Protein AF-A0A3B9UGQ2-F1 (afdb_monomer_lite)

pLDDT: mean 93.41, std 8.88, range [41.09, 98.69]

Foldseek 3Di:
DDDDDDDCPPDDDDDQQQVVLVCQLCPQWPDDLQPLDQIEGNLVRNLVSVVVVCVVPVCVVVVLLPNLLSNLVVLQVQLVVLVVCLVVQNPPDDDDDSCRSVSSSVNSNSHSVRSVVNSHSDD

Radius of gyration: 15.28 Å; chains: 1; bounding box: 32×30×42 Å

Structure (mmCIF, N/CA/C/O backbone):
data_AF-A0A3B9UGQ2-F1
#
_entry.id   AF-A0A3B9UGQ2-F1
#
loop_
_atom_site.group_PDB
_atom_site.id
_atom_site.type_symbol
_atom_site.label_atom_id
_atom_site.label_alt_id
_atom_site.label_comp_id
_atom_site.label_asym_id
_atom_site.label_entity_id
_atom_site.label_seq_id
_atom_site.pdbx_PDB_ins_code
_atom_site.Cartn_x
_atom_site.Cartn_y
_atom_site.Cartn_z
_atom_site.occupancy
_atom_site.B_iso_or_equiv
_atom_site.auth_seq_id
_atom_site.auth_comp_id
_atom_site.auth_asym_id
_atom_site.auth_atom_id
_atom_site.pdbx_PDB_model_num
ATOM 1 N N . GLN A 1 1 ? -17.977 -5.428 -25.672 1.00 56.53 1 GLN A N 1
ATOM 2 C CA . GLN A 1 1 ? -18.213 -4.217 -24.854 1.00 56.53 1 GLN A CA 1
ATOM 3 C C . GLN A 1 1 ? -16.891 -3.865 -24.189 1.00 56.53 1 GLN A C 1
ATOM 5 O O . GLN A 1 1 ? -16.171 -4.791 -23.845 1.00 56.53 1 GLN A O 1
ATOM 10 N N . GLY A 1 2 ? -16.518 -2.586 -24.115 1.00 81.50 2 GLY A N 1
ATOM 11 C CA . GLY A 1 2 ? -15.236 -2.164 -23.533 1.00 81.50 2 GLY A CA 1
ATOM 12 C C . GLY A 1 2 ? -15.369 -1.806 -22.054 1.00 81.50 2 GLY A C 1
ATOM 13 O O . GLY A 1 2 ? -16.422 -1.319 -21.644 1.00 81.50 2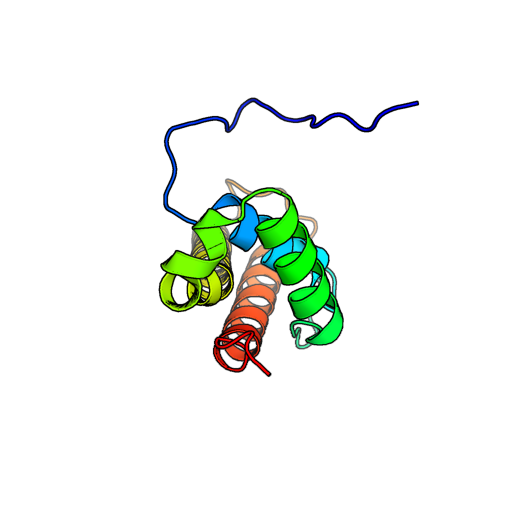 GLY A O 1
ATOM 14 N N . PHE A 1 3 ? -14.308 -2.026 -21.279 1.00 83.12 3 PHE A N 1
ATOM 15 C CA . PHE A 1 3 ? -14.194 -1.539 -19.903 1.00 83.12 3 PHE A CA 1
ATOM 16 C C . PHE A 1 3 ? -13.955 -0.023 -19.896 1.00 83.12 3 PHE A C 1
ATOM 18 O O . PHE A 1 3 ? -13.341 0.519 -20.819 1.00 83.12 3 PHE A O 1
ATOM 25 N N . ARG A 1 4 ? -14.460 0.672 -18.873 1.00 88.06 4 ARG A N 1
ATOM 26 C CA . ARG A 1 4 ? -14.214 2.103 -18.655 1.00 88.06 4 ARG A CA 1
ATOM 27 C C . ARG A 1 4 ? -13.814 2.339 -17.208 1.00 88.06 4 ARG A C 1
ATOM 29 O O . ARG A 1 4 ? -14.392 1.721 -16.320 1.00 88.06 4 ARG A O 1
ATOM 36 N N . ALA A 1 5 ? -12.862 3.245 -17.004 1.00 85.88 5 ALA A N 1
ATOM 37 C CA . ALA A 1 5 ? -12.567 3.772 -15.682 1.00 85.88 5 ALA A CA 1
ATOM 38 C C . ALA A 1 5 ? -13.762 4.594 -15.174 1.00 85.88 5 ALA A C 1
ATOM 40 O O . ALA A 1 5 ? -14.426 5.292 -15.948 1.00 85.88 5 ALA A O 1
ATOM 41 N N . ILE A 1 6 ? -14.025 4.478 -13.880 1.00 91.44 6 ILE A N 1
ATOM 42 C CA . ILE A 1 6 ? -14.978 5.291 -13.122 1.00 91.44 6 ILE A CA 1
ATOM 43 C C . ILE A 1 6 ? -14.200 6.038 -12.033 1.00 91.44 6 ILE A C 1
ATOM 45 O O . ILE A 1 6 ? -13.002 5.812 -11.903 1.00 91.44 6 ILE A O 1
ATOM 49 N N . ASP A 1 7 ? -14.877 6.901 -11.275 1.00 86.25 7 ASP A N 1
ATOM 50 C CA . ASP A 1 7 ? -14.286 7.613 -10.130 1.00 86.25 7 ASP A CA 1
ATOM 51 C C . ASP A 1 7 ? -13.114 8.541 -10.515 1.00 86.25 7 ASP A C 1
ATOM 53 O O . ASP A 1 7 ? -11.955 8.335 -10.174 1.00 86.25 7 ASP A O 1
ATOM 57 N N . LEU A 1 8 ? -13.424 9.557 -11.333 1.00 90.44 8 LEU A N 1
ATOM 58 C CA . LEU A 1 8 ? -12.440 10.484 -11.916 1.00 90.44 8 LEU A CA 1
ATOM 59 C C . LEU A 1 8 ? -12.226 11.765 -11.086 1.00 90.44 8 LEU A C 1
ATOM 61 O O . LEU A 1 8 ? -11.617 12.717 -11.572 1.00 90.44 8 LEU A O 1
ATOM 65 N N . ASP A 1 9 ? -12.766 11.830 -9.872 1.00 90.88 9 ASP A N 1
ATOM 66 C CA . ASP A 1 9 ? -12.705 12.998 -8.985 1.00 90.88 9 ASP A CA 1
ATOM 67 C C . ASP A 1 9 ? -11.306 13.226 -8.383 1.00 90.88 9 ASP A C 1
ATOM 69 O O . ASP A 1 9 ? -10.954 14.356 -8.045 1.00 90.88 9 ASP A O 1
ATOM 73 N N . THR A 1 10 ? -10.488 12.174 -8.312 1.00 86.50 10 THR A N 1
ATOM 74 C CA . THR A 1 10 ? -9.109 12.212 -7.801 1.00 86.50 10 THR A CA 1
ATOM 75 C C . THR A 1 10 ? -8.044 12.440 -8.880 1.00 86.50 10 THR A C 1
ATOM 77 O O . THR A 1 10 ? -6.854 12.504 -8.548 1.00 86.50 10 THR A O 1
ATOM 80 N N . LEU A 1 11 ? -8.442 12.631 -10.149 1.00 89.88 11 LEU A N 1
ATOM 81 C CA . LEU A 1 11 ? -7.521 12.949 -11.244 1.00 89.88 11 LEU A CA 1
ATOM 82 C C . LEU A 1 11 ? -6.794 14.272 -10.988 1.00 89.88 11 LEU A C 1
ATOM 84 O O . LEU A 1 11 ? -7.386 15.351 -10.966 1.00 89.88 11 LEU A O 1
ATOM 88 N N . GLN A 1 12 ? -5.476 14.184 -10.859 1.00 90.69 12 GLN A N 1
ATOM 89 C CA . GLN A 1 12 ? -4.591 15.317 -10.625 1.00 90.69 12 GLN A CA 1
ATOM 90 C C . GLN A 1 12 ? -3.164 14.970 -11.074 1.00 90.69 12 GLN A C 1
ATOM 92 O O . GLN A 1 12 ? -2.858 13.793 -11.273 1.00 90.69 12 GLN A O 1
ATOM 97 N N . PRO A 1 13 ? -2.263 15.956 -11.227 1.00 92.00 13 PRO A N 1
ATOM 98 C CA . PRO A 1 13 ? -0.840 15.673 -11.377 1.00 92.00 13 PRO A CA 1
ATOM 99 C C . PRO A 1 13 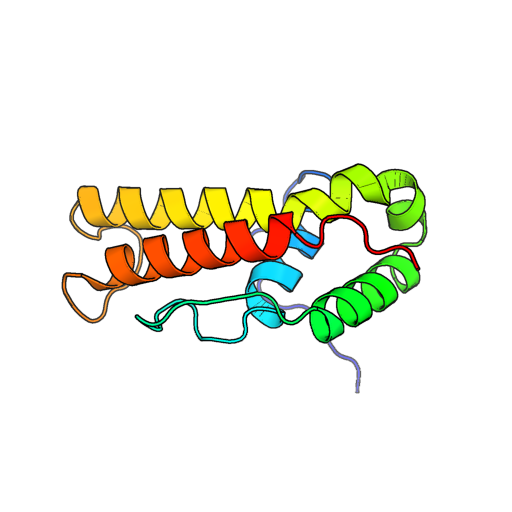? -0.336 14.822 -10.201 1.00 92.00 13 PRO A C 1
ATOM 101 O O . PRO A 1 13 ? -0.458 15.227 -9.046 1.00 92.00 13 PRO A O 1
ATOM 104 N N . GLY A 1 14 ? 0.205 13.643 -10.501 1.00 84.62 14 GLY A N 1
ATOM 105 C CA . GLY A 1 14 ? 0.648 12.661 -9.512 1.00 84.62 14 GLY A CA 1
ATOM 106 C C . GLY A 1 14 ? 2.142 12.362 -9.588 1.00 84.62 14 GLY A C 1
ATOM 107 O O . GLY A 1 14 ? 2.870 12.881 -10.438 1.00 84.62 14 GLY A O 1
ATOM 108 N N . TYR A 1 15 ? 2.599 11.500 -8.684 1.00 86.44 15 TYR A N 1
ATOM 109 C CA . TYR A 1 15 ? 3.949 10.949 -8.730 1.00 86.44 15 TYR A CA 1
ATOM 110 C C . TYR A 1 15 ? 4.009 9.740 -9.663 1.00 86.44 15 TYR A C 1
ATOM 112 O O . TYR A 1 15 ? 3.040 9.002 -9.825 1.00 86.44 15 TYR A O 1
ATOM 120 N N . LEU A 1 16 ? 5.186 9.516 -10.240 1.00 88.88 16 LEU A N 1
ATOM 121 C CA . LEU A 1 16 ? 5.485 8.338 -11.043 1.00 88.88 16 LEU A CA 1
ATOM 122 C C . LEU A 1 16 ? 5.107 7.051 -10.292 1.00 88.88 16 LEU A C 1
ATOM 124 O O . LEU A 1 16 ? 5.619 6.806 -9.205 1.00 88.88 16 LEU A O 1
ATOM 128 N N . GLY A 1 17 ? 4.218 6.241 -10.871 1.00 91.19 17 GLY A N 1
ATOM 129 C CA . GLY A 1 17 ? 3.793 4.964 -10.295 1.00 91.19 17 GLY A CA 1
ATOM 130 C C . GLY A 1 17 ? 2.743 5.055 -9.180 1.00 91.19 17 GLY A C 1
ATOM 131 O O . GLY A 1 17 ? 2.484 4.033 -8.550 1.00 91.19 17 GLY A O 1
ATOM 132 N N . SER A 1 18 ? 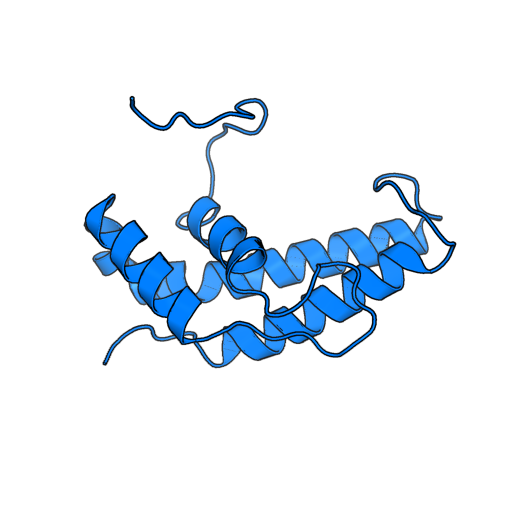2.121 6.217 -8.925 1.00 92.94 18 SER A N 1
AT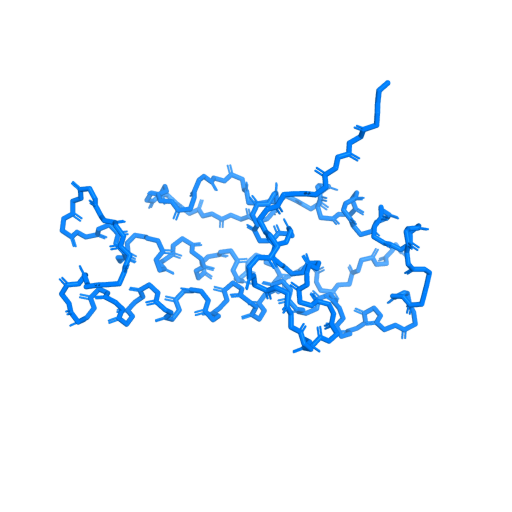OM 133 C CA . SER A 1 18 ? 1.047 6.340 -7.919 1.00 92.94 18 SER A CA 1
ATOM 134 C C . SER A 1 18 ? -0.136 5.413 -8.200 1.00 92.94 18 SER A C 1
ATOM 136 O O . SER A 1 18 ? -0.596 4.716 -7.301 1.00 92.94 18 SER A O 1
ATOM 138 N N . ASP A 1 19 ? -0.583 5.356 -9.453 1.00 93.06 19 ASP A N 1
ATOM 139 C CA . ASP A 1 19 ? -1.757 4.563 -9.836 1.00 93.06 19 ASP A CA 1
ATOM 140 C C . ASP A 1 19 ? -1.442 3.065 -9.786 1.00 93.06 19 ASP A C 1
ATOM 142 O O . ASP A 1 19 ? -2.245 2.261 -9.319 1.00 93.06 19 ASP A O 1
ATOM 146 N N . PHE A 1 20 ? -0.226 2.692 -10.200 1.00 95.19 20 PHE A N 1
ATOM 147 C CA . PHE A 1 20 ? 0.270 1.326 -10.059 1.00 95.19 20 PHE A CA 1
ATOM 148 C C . PHE A 1 20 ? 0.356 0.910 -8.588 1.00 95.19 20 PHE A C 1
ATOM 150 O O . PHE A 1 20 ? -0.031 -0.200 -8.230 1.00 95.19 20 PHE A O 1
ATOM 157 N N . ALA A 1 21 ? 0.825 1.808 -7.721 1.00 96.06 21 ALA A N 1
ATOM 158 C CA . ALA A 1 21 ? 0.914 1.549 -6.295 1.00 96.06 21 ALA A CA 1
ATOM 159 C C . ALA A 1 21 ? -0.443 1.270 -5.661 1.00 96.06 21 ALA A C 1
ATOM 161 O O . ALA A 1 21 ? -0.556 0.313 -4.895 1.00 96.06 21 ALA A O 1
ATOM 162 N N . ASP A 1 22 ? -1.460 2.072 -5.980 1.00 95.12 22 ASP A N 1
ATOM 163 C CA . ASP A 1 22 ? -2.791 1.878 -5.407 1.00 95.12 22 ASP A CA 1
ATOM 164 C C . ASP A 1 22 ? -3.474 0.620 -5.956 1.00 95.12 22 ASP A C 1
ATOM 166 O O . ASP A 1 22 ? -4.116 -0.122 -5.204 1.00 95.12 22 ASP A O 1
ATOM 170 N N . LEU A 1 23 ? -3.241 0.320 -7.239 1.00 95.31 23 LEU A N 1
ATOM 171 C CA . LEU A 1 23 ? -3.673 -0.923 -7.868 1.00 95.31 23 LEU A CA 1
ATOM 172 C C . LEU A 1 23 ? -3.063 -2.144 -7.167 1.00 95.31 23 LEU A C 1
ATOM 174 O O . LEU A 1 23 ? -3.797 -3.040 -6.758 1.00 95.31 23 LEU A O 1
ATOM 178 N N . VAL A 1 24 ? -1.740 -2.178 -6.980 1.00 97.12 24 VAL A N 1
ATOM 179 C CA . VAL A 1 24 ? -1.047 -3.295 -6.316 1.00 97.12 24 VAL A CA 1
ATOM 180 C C . VAL A 1 24 ? -1.473 -3.427 -4.857 1.00 97.12 24 VAL A C 1
ATOM 182 O O . VAL A 1 24 ? -1.781 -4.531 -4.412 1.00 97.12 24 VAL A O 1
ATOM 185 N N . ARG A 1 25 ? -1.536 -2.315 -4.116 1.00 96.44 25 ARG A N 1
ATOM 186 C CA . ARG A 1 25 ? -1.961 -2.297 -2.708 1.00 96.44 25 ARG A CA 1
ATOM 187 C C . ARG A 1 25 ? -3.343 -2.927 -2.525 1.00 96.44 25 ARG A C 1
ATOM 189 O O . ARG A 1 25 ? -3.550 -3.663 -1.565 1.00 96.44 25 ARG A O 1
ATOM 196 N N . SER A 1 26 ? -4.266 -2.642 -3.441 1.00 94.12 26 SER A N 1
ATOM 197 C CA . SER A 1 26 ? -5.659 -3.083 -3.339 1.00 94.12 26 SER A CA 1
ATOM 198 C C . SER A 1 26 ? -5.883 -4.489 -3.895 1.00 94.12 26 SER A C 1
ATOM 200 O O . SER A 1 26 ? -6.648 -5.258 -3.323 1.00 94.12 26 SER A O 1
ATOM 202 N N . MET A 1 27 ? -5.226 -4.833 -5.006 1.00 96.50 27 MET A N 1
ATOM 203 C CA . MET A 1 27 ? -5.512 -6.064 -5.751 1.00 96.50 27 MET A CA 1
ATOM 204 C C . MET A 1 27 ? -4.589 -7.226 -5.395 1.00 96.50 27 MET A C 1
ATOM 206 O O . MET A 1 27 ? -5.009 -8.372 -5.500 1.00 96.50 27 MET A O 1
ATOM 210 N N . ALA A 1 28 ? -3.347 -6.955 -4.983 1.00 97.25 28 ALA A N 1
ATOM 211 C CA . ALA A 1 28 ? -2.395 -8.009 -4.636 1.00 97.25 28 ALA A CA 1
ATOM 212 C C . ALA A 1 28 ? -2.451 -8.407 -3.155 1.00 97.25 28 ALA A C 1
ATOM 214 O O . ALA A 1 28 ? -1.811 -9.380 -2.765 1.00 97.25 28 ALA A O 1
ATOM 215 N N . ALA A 1 29 ? -3.180 -7.673 -2.311 1.00 97.69 29 ALA A N 1
ATOM 216 C CA . ALA A 1 29 ? -3.365 -8.044 -0.914 1.00 97.69 29 ALA A CA 1
ATOM 217 C C . ALA A 1 29 ? -4.152 -9.363 -0.797 1.00 97.69 29 ALA A C 1
ATOM 219 O O . ALA A 1 29 ? -5.245 -9.498 -1.341 1.00 97.69 29 ALA A O 1
ATOM 220 N N . VAL A 1 30 ? -3.627 -10.336 -0.044 1.00 97.88 30 VAL A N 1
ATOM 221 C CA . VAL A 1 30 ? -4.278 -11.656 0.131 1.00 97.88 30 VAL A CA 1
ATOM 222 C C . VAL A 1 30 ? -5.466 -11.626 1.097 1.00 97.88 30 VAL A C 1
ATOM 224 O O . VAL A 1 30 ? -6.182 -12.619 1.251 1.00 97.88 30 VAL A O 1
ATOM 227 N N . ARG A 1 31 ? -5.665 -10.499 1.783 1.00 97.12 31 ARG A N 1
ATOM 228 C CA . ARG A 1 31 ? -6.777 -10.248 2.700 1.00 97.12 31 ARG A CA 1
ATOM 229 C C . ARG A 1 31 ? -7.386 -8.883 2.446 1.00 97.12 31 ARG A C 1
ATOM 231 O O . ARG A 1 31 ? -6.711 -7.969 1.976 1.00 97.12 31 ARG A O 1
ATOM 238 N N . ALA A 1 32 ? -8.648 -8.756 2.849 1.00 97.25 32 ALA A N 1
ATOM 239 C CA . ALA A 1 32 ? -9.325 -7.472 2.914 1.00 97.25 32 ALA A CA 1
ATOM 240 C C . ALA A 1 32 ? -8.552 -6.488 3.810 1.00 97.25 32 ALA A C 1
ATOM 242 O O . ALA A 1 32 ? -7.857 -6.886 4.751 1.00 97.25 32 ALA A O 1
ATOM 243 N N . GLU A 1 33 ? -8.687 -5.197 3.511 1.00 96.44 33 GLU A N 1
ATOM 244 C CA . GLU A 1 33 ? -7.989 -4.104 4.199 1.00 96.44 33 GLU A CA 1
ATOM 245 C C . GLU A 1 33 ? -8.323 -4.024 5.697 1.00 96.44 33 GLU A C 1
ATOM 247 O O . GLU A 1 33 ? -7.532 -3.512 6.485 1.00 96.44 33 GLU A O 1
ATOM 252 N N . ASP A 1 34 ? -9.473 -4.562 6.097 1.00 96.81 34 ASP A N 1
ATOM 253 C CA . ASP A 1 34 ? -9.979 -4.615 7.465 1.00 96.81 34 ASP A CA 1
ATOM 254 C C . ASP A 1 34 ? -9.878 -5.999 8.128 1.00 96.81 34 ASP A C 1
ATOM 256 O O . ASP A 1 34 ? -10.340 -6.171 9.258 1.00 96.81 34 ASP A O 1
ATOM 260 N N . ASP A 1 35 ? -9.243 -6.986 7.483 1.00 96.88 35 ASP A N 1
ATOM 261 C CA . ASP A 1 35 ? -8.990 -8.281 8.122 1.00 96.88 35 ASP A CA 1
ATOM 262 C C . ASP A 1 35 ? -7.975 -8.090 9.273 1.00 96.88 35 ASP A C 1
ATOM 264 O O . ASP A 1 35 ? -6.882 -7.558 9.041 1.00 96.88 35 ASP A O 1
ATOM 268 N N . PRO A 1 36 ? -8.293 -8.526 10.510 1.00 95.75 36 PRO A N 1
ATOM 269 C CA . PRO A 1 36 ? -7.395 -8.412 11.659 1.00 95.75 36 PRO A CA 1
ATOM 270 C C . PRO A 1 36 ? -6.198 -9.371 11.624 1.00 95.75 36 PRO A C 1
ATOM 272 O O . PRO A 1 36 ? -5.338 -9.295 12.502 1.00 95.75 36 PRO A O 1
ATOM 275 N N . LYS A 1 37 ? -6.140 -10.305 10.671 1.00 96.31 37 LYS A N 1
ATOM 276 C CA . LYS A 1 37 ? -5.009 -11.226 10.502 1.00 96.31 37 LYS A CA 1
ATOM 277 C C . LYS A 1 37 ? -3.877 -10.587 9.701 1.00 96.31 37 LYS A C 1
ATOM 279 O O . LYS A 1 37 ? -4.081 -9.650 8.936 1.00 96.31 37 LYS A O 1
ATOM 284 N N . GLU A 1 38 ? -2.684 -11.167 9.829 1.00 93.25 38 GLU A N 1
ATOM 285 C CA . GLU A 1 38 ? -1.512 -10.772 9.042 1.00 93.25 38 GLU A CA 1
ATOM 286 C C . GLU A 1 38 ? -1.813 -10.807 7.538 1.00 93.25 38 GLU A C 1
ATOM 288 O O . GLU A 1 38 ? -2.320 -11.809 7.013 1.00 93.25 38 GLU A O 1
ATOM 293 N N . ASN A 1 39 ? -1.490 -9.703 6.864 1.00 96.81 39 ASN A N 1
ATOM 294 C CA . ASN A 1 39 ? -1.676 -9.522 5.432 1.00 96.81 39 ASN A CA 1
ATOM 295 C C . ASN A 1 39 ? -0.331 -9.588 4.694 1.00 96.81 39 ASN A C 1
ATOM 297 O O . ASN A 1 39 ? 0.732 -9.336 5.260 1.00 96.81 39 ASN A O 1
ATOM 301 N N . SER A 1 40 ? -0.382 -9.920 3.412 1.00 97.56 40 SER A N 1
ATOM 302 C CA . SER A 1 40 ? 0.773 -9.975 2.524 1.00 97.56 40 SER A CA 1
ATOM 303 C C . SER A 1 40 ? 0.347 -9.684 1.093 1.00 97.56 40 SER A C 1
ATOM 305 O O . SER A 1 40 ? -0.832 -9.778 0.757 1.00 97.56 40 SER A O 1
ATOM 307 N N . ALA A 1 41 ? 1.313 -9.364 0.242 1.00 97.69 41 ALA A N 1
ATOM 308 C CA . ALA A 1 41 ? 1.085 -9.282 -1.192 1.00 97.69 41 ALA A CA 1
ATOM 309 C C . ALA A 1 41 ? 1.304 -10.659 -1.830 1.00 97.69 41 ALA A C 1
ATOM 311 O O . ALA A 1 41 ? 2.301 -11.315 -1.520 1.00 97.69 41 ALA A O 1
ATOM 312 N N . ASP A 1 42 ? 0.403 -11.076 -2.715 1.00 97.56 42 ASP A N 1
ATOM 313 C CA . ASP A 1 42 ? 0.576 -12.249 -3.565 1.00 97.56 42 ASP A CA 1
ATOM 314 C C . ASP A 1 42 ? 1.591 -11.952 -4.686 1.00 97.56 42 ASP A C 1
ATOM 316 O O . ASP A 1 42 ? 1.309 -11.119 -5.553 1.00 97.56 42 ASP A O 1
ATOM 320 N N . PRO A 1 43 ? 2.773 -12.599 -4.706 1.00 95.75 43 PRO A N 1
ATOM 321 C CA . PRO A 1 43 ? 3.821 -12.280 -5.674 1.00 95.75 43 PRO A CA 1
ATOM 322 C C . PRO A 1 43 ? 3.409 -12.506 -7.132 1.00 95.75 43 PRO A C 1
ATOM 324 O O . PRO A 1 43 ? 3.876 -11.780 -8.010 1.00 95.75 43 PRO A O 1
ATOM 327 N N . GLU A 1 44 ? 2.549 -13.494 -7.397 1.00 96.19 44 GLU A N 1
ATOM 328 C CA . GLU A 1 44 ? 2.072 -13.780 -8.752 1.00 96.19 44 GLU A CA 1
ATOM 329 C C . GLU A 1 44 ? 1.173 -12.652 -9.260 1.00 96.19 44 GLU A C 1
ATOM 331 O O . GLU A 1 44 ? 1.447 -12.095 -10.322 1.00 96.19 44 GLU A O 1
ATOM 336 N N . THR A 1 45 ? 0.200 -12.224 -8.453 1.00 97.00 45 THR A N 1
ATOM 337 C CA . THR A 1 45 ? -0.644 -11.065 -8.765 1.00 97.00 45 THR A CA 1
ATOM 338 C C . THR A 1 45 ? 0.192 -9.801 -8.980 1.00 97.00 45 THR A C 1
ATOM 340 O O . THR A 1 45 ? -0.038 -9.069 -9.939 1.00 97.00 45 THR A O 1
ATOM 343 N N . VAL A 1 46 ? 1.204 -9.536 -8.142 1.00 96.75 46 VAL A N 1
ATOM 344 C CA . VAL A 1 46 ? 2.090 -8.371 -8.336 1.00 96.75 46 VAL A CA 1
ATOM 345 C C . VAL A 1 46 ? 2.807 -8.429 -9.692 1.00 96.75 46 VAL A C 1
ATOM 347 O O . VAL A 1 46 ? 2.856 -7.419 -10.398 1.00 96.75 46 VAL A O 1
ATOM 350 N N . ARG A 1 47 ? 3.329 -9.601 -10.080 1.00 95.25 47 ARG A N 1
ATOM 351 C CA . ARG A 1 47 ? 3.994 -9.807 -11.376 1.00 95.25 47 ARG A CA 1
ATOM 352 C C . ARG A 1 47 ? 3.033 -9.577 -12.545 1.00 95.25 47 ARG A C 1
ATOM 354 O O . ARG A 1 47 ? 3.380 -8.856 -13.474 1.00 95.25 47 ARG A O 1
ATOM 361 N N . GLU A 1 48 ? 1.832 -10.146 -12.497 1.00 96.44 48 GLU A N 1
ATOM 362 C CA . GLU A 1 48 ? 0.832 -9.983 -13.562 1.00 96.44 48 GLU A CA 1
ATOM 363 C C . GLU A 1 48 ? 0.375 -8.525 -13.709 1.00 96.44 48 GLU A C 1
ATOM 365 O O . GLU A 1 48 ? 0.241 -8.017 -14.826 1.00 96.44 48 GLU A O 1
ATOM 370 N N . LEU A 1 49 ? 0.193 -7.818 -12.588 1.00 96.31 49 LEU A N 1
ATOM 371 C CA . LEU A 1 49 ? -0.118 -6.388 -12.592 1.00 96.31 49 LEU A CA 1
ATOM 372 C C . LEU A 1 49 ? 1.021 -5.568 -13.204 1.00 96.31 49 LEU A C 1
ATOM 374 O O . LEU A 1 49 ? 0.755 -4.644 -13.973 1.00 96.31 49 LEU A O 1
ATOM 378 N N . TRP A 1 50 ? 2.278 -5.902 -12.897 1.00 95.31 50 TRP A N 1
ATOM 379 C CA . TRP A 1 50 ? 3.446 -5.251 -13.492 1.00 95.31 50 TRP A CA 1
ATOM 380 C C . TRP A 1 50 ? 3.521 -5.474 -15.006 1.00 95.31 50 TRP A C 1
ATOM 382 O O . TRP A 1 50 ? 3.662 -4.511 -15.760 1.00 95.31 50 TRP A O 1
ATOM 392 N N . GLU A 1 51 ? 3.351 -6.714 -15.468 1.00 95.31 51 GLU A N 1
ATOM 393 C CA . GLU A 1 51 ? 3.332 -7.054 -16.896 1.00 95.31 51 GLU A CA 1
ATOM 394 C C . GLU A 1 51 ? 2.225 -6.295 -17.642 1.00 95.31 51 GLU A C 1
ATOM 396 O O . GLU A 1 51 ? 2.464 -5.718 -18.707 1.00 95.31 51 GLU A O 1
ATOM 401 N N . GLY A 1 52 ? 1.022 -6.234 -17.063 1.00 95.00 52 GLY A N 1
ATOM 402 C CA . GLY A 1 52 ? -0.087 -5.452 -17.607 1.00 95.00 52 GLY A CA 1
ATOM 403 C C . GLY A 1 52 ? 0.210 -3.950 -17.652 1.00 95.00 52 GLY A C 1
ATOM 404 O O . GLY A 1 52 ? -0.069 -3.299 -18.662 1.00 95.00 52 GLY A O 1
ATOM 405 N N . TYR A 1 53 ? 0.811 -3.406 -16.590 1.00 94.75 53 TYR A N 1
ATOM 406 C CA . TYR A 1 53 ? 1.155 -1.988 -16.490 1.00 94.75 53 TYR A CA 1
ATOM 407 C C . TYR A 1 53 ? 2.213 -1.580 -17.520 1.00 94.75 53 TYR A C 1
ATOM 409 O O . TYR A 1 53 ? 2.012 -0.604 -18.236 1.00 94.75 53 TYR A O 1
ATOM 417 N N . VAL A 1 54 ? 3.286 -2.364 -17.671 1.00 94.75 54 VAL A N 1
ATOM 418 C CA . VAL A 1 54 ? 4.341 -2.122 -18.671 1.00 94.75 54 VAL A CA 1
ATOM 419 C C . VAL A 1 54 ? 3.816 -2.290 -20.097 1.00 94.75 54 VAL A C 1
ATOM 421 O O . VAL A 1 54 ? 4.204 -1.539 -20.985 1.00 94.75 54 VAL A O 1
ATOM 424 N N . ASN A 1 55 ? 2.906 -3.233 -20.347 1.00 95.56 55 ASN A N 1
ATOM 425 C CA . ASN A 1 55 ? 2.289 -3.369 -21.668 1.00 95.56 55 ASN A CA 1
ATOM 426 C C . ASN A 1 55 ? 1.439 -2.133 -22.028 1.00 95.56 55 ASN A C 1
ATOM 428 O O . ASN A 1 55 ? 1.490 -1.639 -23.153 1.00 95.56 55 ASN A O 1
ATOM 432 N N . GLY A 1 56 ? 0.687 -1.599 -21.060 1.00 92.56 56 GLY A N 1
ATOM 433 C CA . GLY A 1 56 ? -0.087 -0.367 -21.237 1.00 92.56 56 GLY A CA 1
ATOM 434 C C . GLY A 1 56 ? 0.767 0.904 -21.282 1.00 92.56 56 GLY A C 1
ATOM 435 O O . GLY A 1 56 ? 0.373 1.879 -21.922 1.00 92.56 56 GLY A O 1
ATOM 436 N N . TRP A 1 57 ? 1.927 0.890 -20.623 1.00 92.25 57 TRP A N 1
ATOM 437 C CA . TRP A 1 57 ? 2.855 2.011 -20.532 1.00 92.25 57 TRP A CA 1
ATOM 438 C C . TRP A 1 57 ? 4.323 1.540 -20.514 1.00 92.25 57 TRP A C 1
ATOM 440 O O . TRP A 1 57 ? 4.922 1.393 -19.444 1.00 92.25 57 TRP A O 1
ATOM 450 N N . PRO A 1 58 ? 4.931 1.307 -21.691 1.00 93.19 58 PRO A N 1
ATOM 451 C CA . PRO A 1 58 ? 6.274 0.730 -21.794 1.00 93.19 58 PRO A CA 1
ATOM 452 C C . PRO A 1 58 ? 7.375 1.530 -21.090 1.00 93.19 58 PRO A C 1
ATOM 454 O O . PRO A 1 58 ? 8.346 0.951 -20.603 1.00 93.19 58 PRO A O 1
ATOM 457 N N . GLU A 1 59 ? 7.232 2.853 -20.982 1.00 90.25 59 GLU A N 1
ATOM 458 C CA . GLU A 1 59 ? 8.189 3.716 -20.288 1.00 90.25 59 GLU A CA 1
ATOM 459 C C . GLU A 1 59 ? 8.277 3.418 -18.782 1.00 90.25 59 GLU A C 1
ATOM 461 O O . GLU A 1 59 ? 9.300 3.725 -18.169 1.00 90.25 59 GLU A O 1
ATOM 466 N N . ALA A 1 60 ? 7.273 2.759 -18.187 1.00 90.12 60 ALA A N 1
ATOM 467 C CA . ALA A 1 60 ? 7.333 2.295 -16.801 1.00 90.12 60 ALA A CA 1
ATOM 468 C C . ALA A 1 60 ? 8.553 1.397 -16.543 1.00 90.12 60 ALA A C 1
ATOM 470 O O . ALA A 1 60 ? 9.166 1.496 -15.481 1.00 90.12 60 ALA A O 1
ATOM 471 N N . ALA A 1 61 ? 8.952 0.574 -17.522 1.00 91.88 61 ALA A N 1
ATOM 472 C CA . ALA A 1 61 ? 10.103 -0.322 -17.401 1.00 91.88 61 ALA A CA 1
ATOM 473 C C . ALA A 1 61 ? 11.435 0.434 -17.248 1.00 91.88 61 ALA A C 1
ATOM 475 O O . ALA A 1 61 ? 12.341 -0.040 -16.570 1.00 91.88 61 ALA A O 1
ATOM 476 N N . VAL A 1 62 ? 11.553 1.642 -17.813 1.00 93.69 62 VAL A N 1
ATOM 477 C CA . VAL A 1 62 ? 12.739 2.506 -17.632 1.00 93.69 62 VAL A CA 1
ATOM 478 C C . VAL A 1 62 ? 12.853 2.994 -16.183 1.00 93.69 62 VAL A C 1
ATOM 480 O O . VAL A 1 62 ? 13.935 3.344 -15.715 1.00 93.69 62 VAL A O 1
ATOM 483 N N . HIS A 1 63 ? 11.735 2.999 -15.463 1.00 92.81 63 HIS A N 1
ATOM 484 C CA . HIS A 1 63 ? 11.615 3.491 -14.101 1.00 92.81 63 HIS A CA 1
ATOM 485 C C . HIS A 1 63 ? 11.291 2.388 -13.084 1.00 92.81 63 HIS A C 1
ATOM 487 O O . HIS A 1 63 ? 10.792 2.706 -12.003 1.00 92.81 63 HIS A O 1
ATOM 493 N N . GLU A 1 64 ? 11.581 1.118 -13.399 1.00 91.94 64 GLU A N 1
ATOM 494 C CA . GLU A 1 64 ? 11.233 -0.043 -12.563 1.00 91.94 64 GLU A CA 1
ATOM 495 C C . GLU A 1 64 ? 11.633 0.156 -11.098 1.00 91.94 64 GLU A C 1
ATOM 497 O O . GLU A 1 64 ? 10.777 0.038 -10.229 1.00 91.94 64 GLU A O 1
ATOM 502 N N . ASP A 1 65 ? 12.876 0.568 -10.824 1.00 90.00 65 ASP A N 1
ATOM 503 C CA . ASP A 1 65 ? 13.376 0.783 -9.457 1.00 90.00 65 ASP A CA 1
ATOM 504 C C . ASP A 1 65 ? 12.531 1.780 -8.647 1.00 90.00 65 ASP A C 1
ATOM 506 O O . ASP A 1 65 ? 12.411 1.669 -7.429 1.00 90.00 65 ASP A O 1
ATOM 510 N N . THR A 1 66 ? 11.958 2.788 -9.311 1.00 91.50 66 THR A N 1
ATOM 511 C CA . THR A 1 66 ? 11.074 3.756 -8.651 1.00 91.50 66 THR A CA 1
ATOM 512 C C . THR A 1 66 ? 9.675 3.178 -8.508 1.00 91.50 66 THR A C 1
ATOM 514 O O . THR A 1 66 ? 9.115 3.186 -7.414 1.00 91.50 66 THR A O 1
ATOM 517 N N . VAL A 1 67 ? 9.110 2.654 -9.598 1.00 93.44 67 VAL A N 1
ATOM 518 C CA . VAL A 1 67 ? 7.722 2.180 -9.635 1.00 93.44 67 VAL A CA 1
ATOM 519 C C . VAL A 1 67 ? 7.517 0.961 -8.729 1.00 93.44 67 VAL A C 1
ATOM 521 O O . VAL A 1 67 ? 6.478 0.867 -8.082 1.00 93.44 67 VAL A O 1
ATOM 524 N N . SER A 1 68 ? 8.508 0.077 -8.589 1.00 92.19 68 SER A N 1
ATOM 525 C CA . SER A 1 68 ? 8.429 -1.112 -7.729 1.00 92.19 68 SER A CA 1
ATOM 526 C C . SER A 1 68 ? 8.401 -0.796 -6.232 1.00 92.19 68 SER A C 1
ATOM 528 O O . SER A 1 68 ? 7.861 -1.574 -5.443 1.00 92.19 68 SER A O 1
ATOM 530 N N . LEU A 1 69 ? 8.924 0.364 -5.823 1.00 94.25 69 LEU A N 1
ATOM 531 C CA . LEU A 1 69 ? 8.887 0.835 -4.436 1.00 94.25 69 LEU A CA 1
ATOM 532 C C . LEU A 1 69 ? 7.577 1.552 -4.087 1.00 94.25 69 LEU A C 1
ATOM 534 O O . LEU A 1 69 ? 7.188 1.596 -2.914 1.00 94.25 69 LEU A O 1
ATOM 538 N N . MET A 1 70 ? 6.880 2.098 -5.085 1.00 95.94 70 MET A N 1
ATOM 539 C CA . MET A 1 70 ? 5.675 2.901 -4.877 1.00 95.94 70 MET A CA 1
ATOM 540 C C . MET A 1 70 ? 4.534 2.149 -4.165 1.00 95.94 70 MET A C 1
ATOM 542 O O . MET A 1 70 ? 3.938 2.752 -3.270 1.00 95.94 70 MET A O 1
ATOM 546 N N . PRO A 1 71 ? 4.242 0.857 -4.441 1.00 97.06 71 PRO A N 1
ATOM 547 C CA . PRO A 1 71 ? 3.243 0.098 -3.686 1.00 97.06 71 PRO A CA 1
ATOM 548 C C . PRO A 1 71 ? 3.509 0.074 -2.178 1.00 97.06 71 PRO A C 1
ATOM 550 O O . PRO A 1 71 ? 2.599 0.299 -1.376 1.00 97.06 71 PRO A O 1
ATOM 553 N N . ALA A 1 72 ? 4.763 -0.157 -1.773 1.00 97.00 72 ALA A N 1
ATOM 554 C CA . ALA A 1 72 ? 5.145 -0.158 -0.364 1.00 97.00 72 ALA A CA 1
ATOM 555 C C . ALA A 1 72 ? 5.025 1.247 0.244 1.00 97.00 72 ALA A C 1
ATOM 557 O O . ALA A 1 72 ? 4.500 1.401 1.346 1.00 97.00 72 ALA A O 1
ATOM 558 N N . TYR A 1 73 ? 5.455 2.279 -0.487 1.00 96.75 73 TYR A N 1
ATOM 559 C CA . TYR A 1 73 ? 5.321 3.66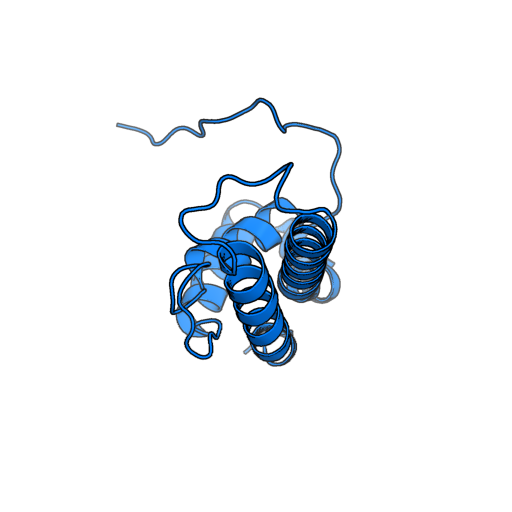9 -0.054 1.00 96.75 73 TYR A CA 1
ATOM 560 C C . TYR A 1 73 ? 3.857 4.065 0.176 1.00 96.75 73 TYR A C 1
ATOM 562 O O . TYR A 1 73 ? 3.517 4.583 1.240 1.00 96.75 73 TYR A O 1
ATOM 570 N N . LEU A 1 74 ? 2.971 3.785 -0.782 1.00 96.88 74 LEU A N 1
ATOM 571 C CA . LEU A 1 74 ? 1.571 4.183 -0.680 1.00 96.88 74 LEU A CA 1
ATOM 572 C C . LEU A 1 74 ? 0.823 3.381 0.393 1.00 96.88 74 LEU A C 1
ATOM 574 O O . LEU A 1 74 ? 0.032 3.958 1.137 1.00 96.88 74 LEU A O 1
ATOM 578 N N . SER A 1 75 ? 1.134 2.089 0.551 1.00 98.00 75 SER A N 1
ATOM 579 C CA . SER A 1 75 ? 0.613 1.268 1.658 1.00 98.00 75 SER A CA 1
ATOM 580 C C . SER A 1 75 ? 1.037 1.824 3.022 1.00 98.00 75 SER A C 1
ATOM 582 O O . SER A 1 75 ? 0.246 1.858 3.964 1.00 98.00 75 SER A O 1
ATOM 584 N N . TRP A 1 76 ? 2.269 2.331 3.132 1.00 98.44 76 TRP A N 1
ATOM 585 C CA . TRP A 1 76 ? 2.756 2.972 4.352 1.00 98.44 76 TRP A CA 1
ATOM 586 C C . TRP A 1 76 ? 2.029 4.291 4.631 1.00 98.44 76 TRP A C 1
ATOM 588 O O . TRP A 1 76 ? 1.568 4.511 5.752 1.00 98.44 76 TRP A O 1
ATOM 598 N N . VAL A 1 77 ? 1.847 5.136 3.612 1.00 97.88 77 VAL A N 1
ATOM 599 C CA . VAL A 1 77 ? 1.039 6.360 3.729 1.00 97.88 77 VAL A CA 1
ATOM 600 C C . VAL A 1 77 ? -0.390 6.020 4.164 1.00 97.88 77 VAL A C 1
ATOM 602 O O . VAL A 1 77 ? -0.920 6.660 5.072 1.00 97.88 77 VAL A O 1
ATOM 605 N N . GLN A 1 78 ? -1.007 4.989 3.584 1.00 98.12 78 GLN A N 1
ATOM 606 C CA . GLN A 1 78 ? -2.360 4.568 3.940 1.00 98.12 78 GLN A CA 1
ATOM 607 C C . GLN A 1 78 ? -2.447 4.042 5.384 1.00 98.12 78 GLN A C 1
ATOM 609 O O . GLN A 1 78 ? -3.359 4.426 6.119 1.00 98.12 78 GLN A O 1
ATOM 614 N N . SER A 1 79 ? -1.457 3.261 5.834 1.00 98.56 79 SER A N 1
ATOM 615 C CA . SER A 1 79 ? -1.319 2.838 7.236 1.00 98.56 79 SER A CA 1
ATOM 616 C C . SER A 1 79 ? -1.276 4.037 8.193 1.00 98.56 79 SER A C 1
ATOM 618 O O . SER A 1 79 ? -2.028 4.083 9.169 1.00 98.56 79 SER A O 1
ATOM 620 N N . LEU A 1 80 ? -0.468 5.058 7.879 1.00 98.69 80 LEU A N 1
ATOM 621 C CA . LEU A 1 80 ? -0.379 6.286 8.676 1.00 98.69 80 LEU A CA 1
ATOM 622 C C . LEU A 1 80 ? -1.693 7.070 8.701 1.00 98.69 80 LEU A C 1
ATOM 624 O O . LEU A 1 80 ? -2.062 7.606 9.749 1.00 98.69 80 LEU A O 1
ATOM 628 N N . ARG A 1 81 ? -2.409 7.140 7.572 1.00 98.50 81 ARG A N 1
ATOM 629 C CA . ARG A 1 81 ? -3.720 7.802 7.494 1.00 98.50 81 ARG A CA 1
ATOM 630 C C . ARG A 1 81 ? -4.735 7.110 8.399 1.00 98.50 81 ARG A C 1
ATOM 632 O O . ARG A 1 81 ? -5.418 7.799 9.151 1.00 98.50 81 ARG A O 1
ATOM 639 N N . PHE A 1 82 ? -4.801 5.778 8.378 1.00 98.69 82 PHE A N 1
ATOM 640 C CA . PHE A 1 82 ? -5.684 5.024 9.270 1.00 98.69 82 PHE A CA 1
ATOM 641 C C . PHE A 1 82 ? -5.304 5.188 10.744 1.00 98.69 82 PHE A C 1
ATOM 643 O O . PHE A 1 82 ? -6.173 5.474 11.563 1.00 98.69 82 PHE A O 1
ATOM 650 N N . ALA A 1 83 ? -4.017 5.084 11.084 1.00 98.69 83 ALA A N 1
ATOM 651 C CA . ALA A 1 83 ? -3.548 5.263 12.460 1.00 98.69 83 ALA A CA 1
ATOM 652 C C . ALA A 1 83 ? -3.854 6.672 12.993 1.00 98.69 83 ALA A C 1
ATOM 654 O O . ALA A 1 83 ? -4.268 6.839 14.138 1.00 98.69 83 ALA A O 1
ATOM 655 N N . THR A 1 84 ? -3.677 7.687 12.147 1.00 98.69 84 THR A N 1
ATOM 656 C CA . THR A 1 84 ? -3.964 9.083 12.490 1.00 98.69 84 THR A CA 1
ATOM 657 C C . THR A 1 84 ? -5.460 9.305 12.676 1.00 98.69 84 THR A C 1
ATOM 659 O O . THR A 1 84 ? -5.862 9.949 13.642 1.00 98.69 84 THR A O 1
ATOM 662 N N . ASP A 1 85 ? -6.298 8.754 11.795 1.00 98.69 85 ASP A N 1
ATOM 663 C CA . ASP A 1 85 ? -7.748 8.852 11.952 1.00 98.69 85 ASP A CA 1
ATOM 664 C C . ASP A 1 85 ? -8.229 8.136 13.222 1.00 98.69 85 ASP A C 1
ATOM 666 O O . ASP A 1 85 ? -9.019 8.693 13.981 1.00 98.69 85 ASP A O 1
ATOM 670 N N . ALA A 1 86 ? -7.675 6.958 13.526 1.00 98.31 86 ALA A N 1
ATOM 671 C CA . ALA A 1 86 ? -7.958 6.235 14.763 1.00 98.31 86 ALA A CA 1
ATOM 672 C C . ALA A 1 86 ? -7.569 7.039 16.015 1.00 98.31 86 ALA A C 1
ATOM 674 O O . ALA A 1 86 ? -8.355 7.139 16.959 1.00 98.31 86 ALA A O 1
ATOM 675 N N . ALA A 1 87 ? -6.390 7.668 16.012 1.00 98.25 87 ALA A N 1
ATOM 676 C CA . ALA A 1 87 ? -5.938 8.540 17.096 1.00 98.25 87 ALA A CA 1
ATOM 677 C C . ALA A 1 87 ? -6.805 9.804 17.255 1.00 98.25 87 ALA A C 1
ATOM 679 O O . ALA A 1 87 ? -6.944 10.319 18.363 1.00 98.25 87 ALA A O 1
ATOM 680 N N . ASN A 1 88 ? -7.427 10.269 16.169 1.00 98.06 88 ASN A N 1
ATOM 681 C CA . ASN A 1 88 ? -8.325 11.424 16.148 1.00 98.06 88 ASN A CA 1
ATOM 682 C C . ASN A 1 88 ? -9.804 11.059 16.375 1.00 98.06 88 ASN A C 1
ATOM 684 O O . ASN A 1 88 ? -10.678 11.903 16.183 1.00 98.06 88 ASN A O 1
ATOM 688 N N . GLY A 1 89 ? -10.104 9.826 16.794 1.00 97.44 89 GLY A N 1
ATOM 689 C CA . GLY A 1 89 ? -11.467 9.401 17.116 1.00 97.44 89 GLY A CA 1
ATOM 690 C C . GLY A 1 89 ? -12.322 8.996 15.911 1.00 97.44 89 GLY A C 1
ATOM 691 O O . GLY A 1 89 ? -13.543 9.023 16.020 1.00 97.44 89 GLY A O 1
ATOM 692 N N . ASN A 1 90 ? -11.702 8.588 14.797 1.00 97.75 90 ASN A N 1
ATOM 693 C CA . ASN A 1 90 ? -12.346 8.065 13.584 1.00 97.75 90 ASN A CA 1
ATOM 694 C C . ASN A 1 90 ? -13.303 9.071 12.918 1.00 97.75 90 ASN A C 1
ATOM 696 O O . ASN A 1 90 ? -14.510 8.847 12.831 1.00 97.75 90 ASN A O 1
ATOM 700 N N . THR A 1 91 ? -12.763 10.205 12.470 1.00 97.56 91 THR A N 1
ATOM 701 C CA . TH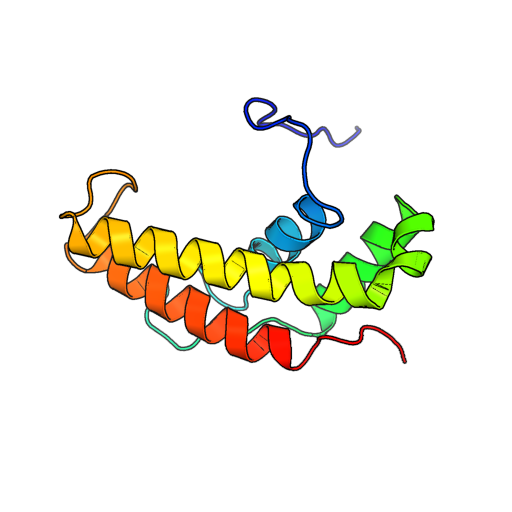R A 1 91 ? -13.549 11.325 11.915 1.00 97.56 91 THR A CA 1
ATOM 702 C C . THR A 1 91 ? -13.503 11.412 10.390 1.00 97.56 91 THR A C 1
ATOM 704 O O . THR A 1 91 ? -14.324 12.115 9.802 1.00 97.56 91 THR A O 1
ATOM 707 N N . TYR A 1 92 ? -12.569 10.707 9.748 1.00 97.75 92 TYR A N 1
ATOM 708 C CA . TYR A 1 92 ? -12.349 10.743 8.304 1.00 97.75 92 TYR A CA 1
ATOM 709 C C . TYR A 1 92 ? -12.861 9.482 7.598 1.00 97.75 92 TYR A C 1
ATOM 711 O O . TYR A 1 92 ? -13.643 9.579 6.653 1.00 97.75 92 TYR A O 1
ATOM 719 N N . TYR A 1 93 ? -12.439 8.293 8.039 1.00 97.69 93 TYR A N 1
ATOM 720 C CA . TYR A 1 93 ? -12.869 7.027 7.453 1.00 97.69 93 TYR A CA 1
ATOM 721 C C . TYR A 1 93 ? -14.119 6.502 8.143 1.00 97.69 93 TYR A C 1
ATOM 723 O O . TYR A 1 93 ? -14.254 6.538 9.366 1.00 97.69 93 TYR A O 1
ATOM 731 N N . ARG A 1 94 ? -15.019 5.917 7.351 1.00 97.69 94 ARG A N 1
ATOM 732 C CA . ARG A 1 94 ? -16.140 5.164 7.903 1.00 97.69 94 ARG A CA 1
ATOM 733 C C . ARG A 1 94 ? -15.620 3.926 8.637 1.00 97.69 94 ARG A C 1
ATOM 735 O O . ARG A 1 94 ? -14.830 3.156 8.082 1.00 97.69 94 ARG A O 1
ATOM 742 N N . ILE A 1 95 ? -16.118 3.736 9.855 1.00 98.19 95 ILE A N 1
ATOM 743 C CA . ILE A 1 95 ? -15.836 2.586 10.714 1.00 98.19 95 ILE A CA 1
ATOM 744 C C . ILE A 1 95 ? -17.111 1.799 11.017 1.00 98.19 95 ILE A C 1
ATOM 746 O O . ILE A 1 95 ? -18.218 2.330 10.930 1.00 98.19 95 ILE A O 1
ATOM 750 N N . ASP A 1 96 ? -16.918 0.552 11.438 1.00 97.75 96 ASP A N 1
ATOM 751 C CA . ASP A 1 96 ? -17.991 -0.371 11.842 1.00 97.75 96 ASP A CA 1
ATOM 752 C C . ASP A 1 96 ? -17.869 -0.772 13.322 1.00 97.75 96 ASP A C 1
ATOM 754 O O . ASP A 1 96 ? -18.846 -1.178 13.946 1.00 97.75 96 ASP A O 1
ATOM 758 N N . TYR A 1 97 ? -16.675 -0.620 13.905 1.00 97.62 97 TYR A N 1
ATOM 759 C CA . TYR A 1 97 ? -16.372 -0.844 15.318 1.00 97.62 97 TYR A CA 1
ATOM 760 C C . TYR A 1 97 ? -15.230 0.092 15.767 1.00 97.62 97 TYR A C 1
ATOM 762 O O . TYR A 1 97 ? -14.500 0.604 14.910 1.00 97.62 97 TYR A O 1
ATOM 770 N N . PRO A 1 98 ? -15.068 0.363 17.079 1.00 97.44 98 PRO A N 1
ATOM 771 C CA . PRO A 1 98 ? -14.166 1.413 17.571 1.00 97.44 98 PRO A CA 1
ATOM 772 C C . PRO A 1 98 ? -12.701 1.269 17.127 1.00 97.44 98 PRO A C 1
ATOM 774 O O . PRO A 1 98 ? -12.035 2.266 16.847 1.00 97.44 98 PRO A O 1
ATOM 777 N N . GLU A 1 99 ? -12.208 0.037 17.010 1.00 98.06 99 GLU A N 1
ATOM 778 C CA . GLU A 1 99 ? -10.827 -0.288 16.646 1.00 98.06 99 GLU A CA 1
ATOM 779 C C . GLU A 1 99 ? -10.610 -0.471 15.133 1.00 98.06 99 GLU A C 1
ATOM 781 O O . GLU A 1 99 ? -9.509 -0.828 14.715 1.00 98.06 99 GLU A O 1
ATOM 786 N N . HIS A 1 100 ? -11.624 -0.239 14.290 1.00 98.44 100 HIS A N 1
ATOM 787 C CA . HIS A 1 100 ? -11.586 -0.603 12.867 1.00 98.44 100 HIS A CA 1
ATOM 788 C C . HIS A 1 100 ? -10.395 0.040 12.130 1.00 98.44 100 HIS A C 1
ATOM 790 O O . HIS A 1 100 ? -9.623 -0.655 11.470 1.00 98.44 100 HIS A O 1
ATOM 796 N N . ASN A 1 101 ? -10.138 1.335 12.315 1.00 98.62 101 ASN A N 1
ATOM 797 C CA . ASN A 1 101 ? -8.977 1.969 11.683 1.00 98.62 101 ASN A CA 1
ATOM 798 C C . ASN A 1 101 ? -7.629 1.528 12.283 1.00 98.62 101 ASN A C 1
ATOM 800 O O . ASN A 1 101 ? -6.632 1.520 11.567 1.00 98.62 101 ASN A O 1
ATOM 804 N N . TRP A 1 102 ? -7.569 1.097 13.549 1.00 98.56 102 TRP A N 1
ATOM 805 C CA . TRP A 1 102 ? -6.347 0.481 14.083 1.00 98.56 102 TRP A CA 1
ATOM 806 C C . TRP A 1 102 ? -6.055 -0.854 13.401 1.00 98.56 102 TRP A C 1
ATOM 808 O O . TRP A 1 102 ? -4.904 -1.125 13.063 1.00 98.56 102 TRP A O 1
ATOM 818 N N . VAL A 1 103 ? -7.095 -1.651 13.142 1.00 98.56 103 VAL A N 1
ATOM 819 C CA . VAL A 1 103 ? -6.979 -2.899 12.378 1.00 98.56 103 VAL A CA 1
ATOM 820 C C . VAL A 1 103 ? -6.482 -2.620 10.960 1.00 98.56 103 VAL A C 1
ATOM 822 O O . VAL A 1 103 ? -5.471 -3.192 10.555 1.00 98.56 103 VAL A O 1
ATOM 825 N N . ARG A 1 104 ? -7.101 -1.671 10.245 1.00 98.50 104 ARG A N 1
ATOM 826 C CA . ARG A 1 104 ? -6.663 -1.278 8.895 1.00 98.50 104 ARG A CA 1
ATOM 827 C C . ARG A 1 104 ? -5.226 -0.759 8.871 1.00 98.50 104 ARG A C 1
ATOM 829 O O . ARG A 1 104 ? -4.451 -1.108 7.984 1.00 98.50 104 ARG A O 1
ATOM 836 N N . ALA A 1 105 ? -4.833 0.036 9.868 1.00 98.62 105 ALA A N 1
ATOM 837 C CA . ALA A 1 105 ? -3.470 0.547 9.977 1.00 98.62 105 ALA A CA 1
ATOM 838 C C . ALA A 1 105 ? -2.435 -0.583 10.105 1.00 98.62 105 ALA A C 1
ATOM 840 O O . ALA A 1 105 ? -1.422 -0.559 9.402 1.00 98.62 105 ALA A O 1
ATOM 841 N N . GLN A 1 106 ? -2.694 -1.573 10.967 1.00 98.56 106 GLN A N 1
ATOM 842 C CA . GLN A 1 106 ? -1.817 -2.738 11.136 1.00 98.56 106 GLN A CA 1
ATOM 843 C C . GLN A 1 106 ? -1.791 -3.610 9.878 1.00 98.56 106 GLN A C 1
ATOM 845 O O . GLN A 1 106 ? -0.715 -3.976 9.414 1.00 98.56 106 GLN A O 1
ATOM 850 N N . ASN A 1 107 ? -2.954 -3.869 9.276 1.00 98.38 107 ASN A N 1
ATOM 851 C CA . ASN A 1 107 ? -3.077 -4.631 8.035 1.00 98.38 107 ASN A CA 1
ATOM 852 C C . ASN A 1 107 ? -2.205 -4.033 6.913 1.00 98.38 107 ASN A C 1
ATOM 854 O O . ASN A 1 107 ? -1.385 -4.735 6.317 1.00 98.38 107 ASN A O 1
ATOM 858 N N . GLN A 1 108 ? -2.301 -2.718 6.690 1.00 98.50 108 GLN A N 1
ATOM 859 C CA . GLN A 1 108 ? -1.483 -2.023 5.693 1.00 98.50 108 GLN A CA 1
ATOM 860 C C . GLN A 1 108 ? 0.011 -2.035 6.052 1.00 98.50 108 GLN A C 1
ATOM 862 O O . GLN A 1 108 ? 0.852 -2.127 5.161 1.00 98.50 108 GLN A O 1
ATOM 867 N N . LEU A 1 109 ? 0.372 -1.993 7.340 1.00 98.38 109 LEU A N 1
ATOM 868 C CA . LEU A 1 109 ? 1.771 -2.078 7.766 1.00 98.38 109 LEU A CA 1
ATOM 869 C C . LEU A 1 109 ? 2.387 -3.461 7.490 1.00 98.38 109 LEU A C 1
ATOM 871 O O . LEU A 1 109 ? 3.549 -3.534 7.085 1.00 98.38 109 LEU A O 1
ATOM 875 N N . GLU A 1 110 ? 1.633 -4.551 7.660 1.00 98.38 110 GLU A N 1
ATOM 876 C CA . GLU A 1 110 ? 2.093 -5.888 7.253 1.00 98.38 110 GLU A CA 1
ATOM 877 C C . GLU A 1 110 ? 2.267 -5.981 5.733 1.00 98.38 110 GLU A C 1
ATOM 879 O O . GLU A 1 110 ? 3.289 -6.478 5.246 1.00 98.38 110 GLU A O 1
ATOM 884 N N . LEU A 1 111 ? 1.333 -5.400 4.975 1.00 98.19 111 LEU A N 1
ATOM 885 C CA . LEU A 1 111 ? 1.429 -5.331 3.521 1.00 98.19 111 LEU A CA 1
ATOM 886 C C . LEU A 1 111 ? 2.695 -4.584 3.064 1.00 98.19 111 LEU A C 1
ATOM 888 O O . LEU A 1 111 ? 3.395 -5.076 2.180 1.00 98.19 111 LEU A O 1
ATOM 892 N N . VAL A 1 112 ? 3.068 -3.473 3.716 1.00 98.19 112 VAL A N 1
ATOM 893 C CA . VAL A 1 112 ? 4.342 -2.762 3.467 1.00 98.19 112 VAL A CA 1
ATOM 894 C C . VAL A 1 112 ? 5.534 -3.705 3.612 1.00 98.19 112 VAL A C 1
ATOM 896 O O . VAL A 1 112 ? 6.387 -3.771 2.726 1.00 98.19 112 VAL A O 1
ATOM 899 N N . ARG A 1 113 ? 5.602 -4.462 4.715 1.00 97.62 113 ARG A N 1
ATOM 900 C CA . ARG A 1 113 ? 6.711 -5.398 4.970 1.00 97.62 113 ARG A CA 1
ATOM 901 C C . ARG A 1 113 ? 6.775 -6.507 3.929 1.00 97.62 113 ARG A C 1
ATOM 903 O O . ARG A 1 113 ? 7.870 -6.962 3.602 1.00 97.62 113 ARG A O 1
ATOM 910 N N . SER A 1 114 ? 5.626 -6.953 3.428 1.00 97.25 114 SER A N 1
ATOM 911 C CA . SER A 1 114 ? 5.554 -7.925 2.340 1.00 97.25 114 SER A CA 1
ATOM 912 C C . SER A 1 114 ? 6.040 -7.327 1.019 1.00 97.25 114 SER A C 1
ATOM 914 O O . SER A 1 114 ? 6.901 -7.914 0.372 1.00 97.25 114 SER A O 1
ATOM 916 N N . LEU A 1 115 ? 5.537 -6.151 0.637 1.00 96.62 115 LEU A N 1
ATOM 917 C CA . LEU A 1 115 ? 5.867 -5.485 -0.626 1.00 96.62 115 LEU A CA 1
ATOM 918 C C . LEU A 1 115 ? 7.343 -5.087 -0.710 1.00 96.62 115 LEU A C 1
ATOM 920 O O . LEU A 1 115 ? 7.951 -5.228 -1.765 1.00 96.62 115 LEU A O 1
ATOM 924 N N . LEU A 1 116 ? 7.962 -4.684 0.406 1.00 95.75 116 LEU A N 1
ATOM 925 C CA . LEU A 1 116 ? 9.398 -4.378 0.452 1.00 95.75 116 LEU A CA 1
ATOM 926 C C . LEU A 1 116 ? 10.295 -5.577 0.088 1.00 95.75 116 LEU A C 1
ATOM 928 O O . LEU A 1 116 ? 11.436 -5.380 -0.333 1.00 95.75 116 LEU A O 1
ATOM 932 N N . LYS A 1 117 ? 9.789 -6.813 0.205 1.00 93.75 117 LYS A N 1
ATOM 933 C CA . LYS A 1 117 ? 10.496 -8.036 -0.213 1.00 93.75 117 LYS A CA 1
ATOM 934 C C . LYS A 1 117 ? 10.350 -8.331 -1.711 1.00 93.75 117 LYS A C 1
ATOM 936 O O . LYS A 1 117 ? 11.057 -9.196 -2.212 1.00 93.75 117 LYS A O 1
ATOM 941 N N . LEU A 1 118 ? 9.455 -7.627 -2.407 1.00 89.50 118 LEU A N 1
ATOM 942 C CA . LEU A 1 118 ? 9.107 -7.830 -3.818 1.00 89.50 118 LEU A CA 1
ATOM 943 C C . LEU A 1 118 ? 9.603 -6.682 -4.714 1.00 89.50 118 LEU A C 1
ATOM 945 O O . LEU A 1 118 ? 9.130 -6.518 -5.826 1.00 89.50 118 LEU A O 1
ATOM 949 N N . THR A 1 119 ? 10.553 -5.868 -4.253 1.00 73.75 119 THR A N 1
ATOM 950 C CA . THR A 1 119 ? 10.940 -4.584 -4.881 1.00 73.75 119 THR A CA 1
ATOM 951 C C . THR A 1 119 ? 11.749 -4.700 -6.175 1.00 73.75 119 THR A C 1
ATOM 953 O O . THR A 1 119 ? 12.204 -3.693 -6.714 1.00 73.75 119 THR A O 1
ATOM 956 N N . ARG A 1 120 ? 11.922 -5.911 -6.703 1.00 68.44 120 ARG A N 1
ATOM 957 C CA . ARG A 1 120 ? 12.472 -6.160 -8.037 1.00 68.44 120 ARG A CA 1
ATOM 958 C C . ARG A 1 120 ? 11.551 -7.144 -8.735 1.00 68.44 120 ARG A C 1
ATOM 960 O O . ARG A 1 120 ? 11.379 -8.259 -8.247 1.00 68.44 120 ARG A O 1
ATOM 967 N N . PHE A 1 121 ? 10.948 -6.714 -9.838 1.00 65.50 121 PHE A N 1
ATOM 968 C CA . PHE A 1 121 ? 10.009 -7.529 -10.615 1.00 65.50 121 PHE A CA 1
ATOM 969 C C . PHE A 1 121 ? 10.703 -8.276 -11.756 1.00 65.50 121 PHE A C 1
ATOM 971 O O . PHE A 1 121 ? 10.054 -8.899 -12.594 1.00 65.50 121 PHE A O 1
ATOM 978 N N . THR A 1 122 ? 12.032 -8.237 -11.770 1.00 50.81 122 THR A N 1
ATOM 979 C CA . THR A 1 122 ? 12.881 -8.862 -12.772 1.00 50.81 122 THR A CA 1
ATOM 980 C C . THR A 1 122 ? 13.210 -10.314 -12.413 1.00 50.81 122 THR A C 1
ATOM 982 O O . THR A 1 122 ? 13.645 -10.615 -11.298 1.00 50.81 122 THR A O 1
ATOM 985 N N . VAL A 1 123 ? 12.989 -11.194 -13.397 1.00 41.09 123 VAL A N 1
ATOM 986 C CA . VAL A 1 123 ? 13.500 -12.575 -13.495 1.00 41.09 123 VAL A CA 1
ATOM 987 C C . VAL A 1 123 ? 15.019 -12.569 -13.646 1.00 41.09 123 VAL A C 1
ATOM 989 O O . VAL A 1 123 ? 15.524 -11.696 -14.389 1.00 41.09 123 VAL A O 1
#

Secondary structure (DSSP, 8-state):
--------TT-S---TTHHHHHHHHHHSBSS-TT-SS---B-HHHHHHHHHHHHHH-GGGGGGHHHHTTHHHHHHHHHHHHHHHHHHTTS-SS--SSTTHHHHHHHHHHHHHHHHGGG-----

Sequence (123 aa):
QGFRAIDLDTLQPGYLGSDFADLVRSMAAVRAEDDPKENSADPETVRELWEGYVNGWPEAAVHEDTVSLMPAYLSWVQSLRFATDAANGNTYYRIDYPEHNWVRAQNQLELVRSLLKLTRFTV